Protein AF-A0A9W9A6H3-F1 (afdb_monomer)

pLDDT: mean 71.19, std 20.11, range [35.25, 94.62]

Structure (mmCIF, N/CA/C/O backbone):
data_AF-A0A9W9A6H3-F1
#
_entry.id   AF-A0A9W9A6H3-F1
#
loop_
_atom_site.group_PDB
_atom_site.id
_atom_site.type_symbol
_atom_site.label_atom_id
_atom_site.label_alt_id
_atom_site.label_comp_id
_atom_site.label_asym_id
_atom_site.label_entity_id
_atom_site.label_seq_id
_atom_site.pdbx_PDB_ins_code
_atom_site.Cartn_x
_atom_site.Cartn_y
_atom_site.Cartn_z
_atom_site.occupancy
_atom_site.B_iso_or_equiv
_atom_site.auth_seq_id
_atom_site.auth_comp_id
_atom_site.auth_asym_id
_atom_site.auth_atom_id
_atom_site.pdbx_PDB_model_num
ATOM 1 N N . MET A 1 1 ? -27.432 -0.217 10.926 1.00 46.44 1 MET A N 1
ATOM 2 C CA . MET A 1 1 ? -27.694 -0.743 9.566 1.00 46.44 1 MET A CA 1
ATOM 3 C C . MET A 1 1 ? -26.470 -0.525 8.665 1.00 46.44 1 MET A C 1
ATOM 5 O O . MET A 1 1 ? -26.523 0.327 7.794 1.00 46.44 1 MET A O 1
ATOM 9 N N . ILE A 1 2 ? -25.351 -1.237 8.873 1.00 47.59 2 ILE A N 1
ATOM 10 C CA . ILE A 1 2 ? -24.131 -1.099 8.037 1.00 47.59 2 ILE A CA 1
ATOM 11 C C . ILE A 1 2 ? -23.411 -2.458 7.936 1.00 47.59 2 ILE A C 1
ATOM 13 O O . ILE A 1 2 ? -22.261 -2.596 8.326 1.00 47.59 2 ILE A O 1
ATOM 17 N N . VAL A 1 3 ? -24.105 -3.511 7.496 1.00 47.81 3 VAL A N 1
ATOM 18 C CA . VAL A 1 3 ? -23.464 -4.833 7.275 1.00 47.81 3 VAL A CA 1
ATOM 19 C C . VAL A 1 3 ? -23.746 -5.387 5.869 1.00 47.81 3 VAL A C 1
ATOM 21 O O . VAL A 1 3 ? -23.288 -6.461 5.514 1.00 47.81 3 VAL A O 1
ATOM 24 N N . ALA A 1 4 ? -24.453 -4.647 5.008 1.00 49.66 4 ALA A N 1
ATOM 25 C CA . ALA A 1 4 ? -24.961 -5.197 3.746 1.00 49.66 4 ALA A CA 1
ATOM 26 C C . ALA A 1 4 ? -24.175 -4.812 2.474 1.00 49.66 4 ALA A C 1
ATOM 28 O O . ALA A 1 4 ? -24.485 -5.325 1.405 1.00 49.66 4 ALA A O 1
ATOM 29 N N . PHE A 1 5 ? -23.164 -3.936 2.538 1.00 44.44 5 PHE A N 1
ATOM 30 C CA . PHE A 1 5 ? -22.561 -3.373 1.314 1.00 44.44 5 PHE A CA 1
ATOM 31 C C . PHE A 1 5 ? -21.370 -4.153 0.734 1.00 44.44 5 PHE A C 1
ATOM 33 O O . PHE A 1 5 ? -21.033 -3.963 -0.431 1.00 44.44 5 PHE A O 1
ATOM 40 N N . VAL A 1 6 ? -20.755 -5.067 1.490 1.00 49.28 6 VAL A N 1
ATOM 41 C CA . VAL A 1 6 ? -19.526 -5.758 1.044 1.00 49.28 6 VAL A CA 1
ATOM 42 C C . VAL A 1 6 ? -19.819 -6.958 0.124 1.00 49.28 6 VAL A C 1
ATOM 44 O O . VAL A 1 6 ? -18.955 -7.390 -0.632 1.00 49.28 6 VAL A O 1
ATOM 47 N N . ALA A 1 7 ? -21.059 -7.458 0.093 1.00 46.28 7 ALA A N 1
ATOM 48 C CA . ALA A 1 7 ? -21.421 -8.645 -0.691 1.00 46.28 7 ALA A CA 1
ATOM 49 C C . ALA A 1 7 ? -21.658 -8.387 -2.196 1.00 46.28 7 ALA A C 1
ATOM 51 O O . ALA A 1 7 ? -21.762 -9.336 -2.970 1.00 46.28 7 ALA A O 1
ATOM 52 N N . VAL A 1 8 ? -21.743 -7.128 -2.642 1.00 47.97 8 VAL A N 1
ATOM 53 C CA . VAL A 1 8 ? -22.196 -6.801 -4.011 1.00 47.97 8 VAL A CA 1
ATOM 54 C C . VAL A 1 8 ? -21.077 -6.886 -5.062 1.00 47.97 8 VAL A C 1
ATOM 56 O O . VAL A 1 8 ? -21.355 -7.079 -6.243 1.00 47.97 8 VAL A O 1
ATOM 59 N N . ILE A 1 9 ? -19.802 -6.818 -4.670 1.00 49.81 9 ILE A N 1
ATOM 60 C CA . ILE A 1 9 ? -18.702 -6.670 -5.645 1.00 49.81 9 ILE A CA 1
ATOM 61 C C . ILE A 1 9 ? -18.219 -8.020 -6.219 1.00 49.81 9 ILE A C 1
ATOM 63 O O . ILE A 1 9 ? -17.642 -8.058 -7.304 1.00 49.81 9 ILE A O 1
ATOM 67 N N . CYS A 1 10 ? -18.535 -9.156 -5.587 1.00 45.28 10 CYS A N 1
ATOM 68 C CA . CYS A 1 10 ? -18.054 -10.468 -6.050 1.00 45.28 10 CYS A CA 1
ATOM 69 C C . CYS A 1 10 ? -18.827 -11.084 -7.235 1.00 45.28 10 CYS A C 1
ATOM 71 O O . CYS A 1 10 ? -18.371 -12.082 -7.787 1.00 45.28 10 CYS A O 1
ATOM 73 N N . ILE A 1 11 ? -19.966 -10.527 -7.668 1.00 46.03 11 ILE A N 1
ATOM 74 C CA . ILE A 1 11 ? -20.854 -11.202 -8.644 1.00 46.03 11 ILE A CA 1
ATOM 75 C C . ILE A 1 11 ? -20.678 -10.712 -10.096 1.00 46.03 11 ILE A C 1
ATOM 77 O O . ILE A 1 11 ? -21.129 -11.372 -11.030 1.00 46.03 11 ILE A O 1
ATOM 81 N N . GLN A 1 12 ? -19.966 -9.612 -10.362 1.00 45.28 12 GLN A N 1
ATOM 82 C CA . GLN A 1 12 ? -20.010 -8.987 -11.695 1.00 45.28 12 GLN A CA 1
ATOM 83 C C . GLN A 1 12 ? -18.933 -9.434 -12.708 1.00 45.28 12 GLN A C 1
ATOM 85 O O . GLN A 1 12 ? -18.638 -8.698 -13.645 1.00 45.28 12 GLN A O 1
ATOM 90 N N . ARG A 1 13 ? -18.345 -10.636 -12.578 1.00 47.06 13 ARG A N 1
ATOM 91 C CA . ARG A 1 13 ? -17.269 -11.094 -13.493 1.00 47.06 13 ARG A CA 1
ATOM 92 C C . ARG A 1 13 ? -17.564 -12.353 -14.321 1.00 47.06 13 ARG A C 1
ATOM 94 O O . ARG A 1 13 ? -16.643 -12.895 -14.921 1.00 47.06 13 ARG A O 1
ATOM 101 N N . GLN A 1 14 ? -18.815 -12.819 -14.403 1.00 42.47 14 GLN A N 1
ATOM 102 C CA . GLN A 1 14 ? -19.130 -14.084 -15.098 1.00 42.47 14 GLN A CA 1
ATOM 103 C C . GLN A 1 14 ? -20.268 -14.047 -16.129 1.00 42.47 14 GLN A C 1
ATOM 105 O O . GLN A 1 14 ? -20.859 -15.076 -16.447 1.00 42.47 14 GLN A O 1
ATOM 110 N N . SER A 1 15 ? -20.603 -12.904 -16.725 1.00 48.81 15 SER A N 1
ATOM 111 C CA . SER A 1 15 ? -21.712 -12.893 -17.693 1.00 48.81 15 SER A CA 1
ATOM 112 C C . SER A 1 15 ? -21.479 -11.984 -18.887 1.00 48.81 15 SER A C 1
ATOM 114 O O . SER A 1 15 ? -22.058 -10.906 -18.971 1.00 48.81 15 SER A O 1
ATOM 116 N N . LYS A 1 16 ? -20.695 -12.469 -19.859 1.00 45.03 16 LYS A N 1
ATOM 117 C CA . LYS A 1 16 ? -21.040 -12.315 -21.284 1.00 45.03 16 LYS A CA 1
ATOM 118 C C . LYS A 1 16 ? -20.245 -13.266 -22.175 1.00 45.03 16 LYS A C 1
ATOM 120 O O . LYS A 1 16 ? -19.195 -12.967 -22.724 1.00 45.03 16 LYS A O 1
ATOM 125 N N . SER A 1 17 ? -20.825 -14.452 -22.281 1.00 43.16 17 SER A N 1
ATOM 126 C CA . SER A 1 17 ? -20.674 -15.384 -23.388 1.00 43.16 17 SER A CA 1
ATOM 127 C C . SER A 1 17 ? -21.359 -14.803 -24.639 1.00 43.16 17 SER A C 1
ATOM 129 O O . SER A 1 17 ? -22.477 -14.304 -24.506 1.00 43.16 17 SER A O 1
ATOM 131 N N . ARG A 1 18 ? -20.741 -14.912 -25.828 1.00 42.84 18 ARG A N 1
ATOM 132 C CA . ARG A 1 18 ? -21.273 -15.610 -27.030 1.00 42.84 18 ARG A CA 1
ATOM 133 C C . ARG A 1 18 ? -20.771 -15.036 -28.367 1.00 42.84 18 ARG A C 1
ATOM 135 O O . ARG A 1 18 ? -20.992 -13.873 -28.664 1.00 42.84 18 ARG A O 1
ATOM 142 N N . LYS A 1 19 ? -20.225 -15.973 -29.159 1.00 42.72 19 LYS A N 1
ATOM 143 C CA . LYS A 1 19 ? -20.393 -16.215 -30.607 1.00 42.72 19 LYS A CA 1
ATOM 144 C C . LYS A 1 19 ? -20.259 -15.038 -31.582 1.00 42.72 19 LYS A C 1
ATOM 146 O O . LYS A 1 19 ? -21.133 -14.185 -31.628 1.00 42.72 19 LYS A O 1
ATOM 151 N N . LEU A 1 20 ? -19.331 -15.188 -32.528 1.00 46.12 20 LEU A N 1
ATOM 152 C CA . LEU A 1 20 ? -19.699 -15.307 -33.943 1.00 46.12 20 LEU A CA 1
ATOM 153 C C . LEU A 1 20 ? -18.607 -16.098 -34.690 1.00 46.12 20 LEU A C 1
ATOM 155 O O . LEU A 1 20 ? -17.463 -15.661 -34.773 1.00 46.12 20 LEU A O 1
ATOM 159 N N . GLU A 1 21 ? -18.972 -17.289 -35.161 1.00 50.78 21 GLU A N 1
ATOM 160 C CA . GLU A 1 21 ? -18.379 -17.917 -36.347 1.00 50.78 21 GLU A CA 1
ATOM 161 C C . GLU A 1 21 ? -18.901 -17.150 -37.576 1.00 50.78 21 GLU A C 1
ATOM 163 O O . GLU A 1 21 ? -20.048 -16.699 -37.537 1.00 50.78 21 GLU A O 1
ATOM 168 N N . ASP A 1 22 ? -18.089 -16.955 -38.621 1.00 35.25 22 ASP A N 1
ATOM 169 C CA . ASP A 1 22 ? -18.261 -17.604 -39.940 1.00 35.25 22 ASP A CA 1
ATOM 170 C C . ASP A 1 22 ? -17.392 -16.944 -41.047 1.00 35.25 22 ASP A C 1
ATOM 172 O O . ASP A 1 22 ? -17.065 -15.760 -40.962 1.00 35.25 22 ASP A O 1
ATOM 176 N N . SER A 1 23 ? -17.110 -17.736 -42.096 1.00 44.62 23 SER A N 1
ATOM 177 C CA . SER A 1 23 ? -16.611 -17.415 -43.455 1.00 44.62 23 SER A CA 1
ATOM 178 C C . SER A 1 23 ? -15.078 -17.295 -43.631 1.00 44.62 23 SER A C 1
ATOM 180 O O . SER A 1 23 ? -14.460 -16.348 -43.154 1.00 44.62 23 SER A O 1
ATOM 182 N N . SER A 1 24 ? -14.371 -18.328 -44.142 1.00 40.91 24 SER A N 1
ATOM 183 C CA . SER A 1 24 ? -14.185 -18.754 -45.568 1.00 40.91 24 SER A CA 1
ATOM 184 C C . SER A 1 24 ? -13.613 -17.614 -46.429 1.00 40.91 24 SER A C 1
ATOM 186 O O . SER A 1 24 ? -14.179 -16.532 -46.408 1.00 40.91 24 SER A O 1
ATOM 188 N N . GLU A 1 25 ? -12.506 -17.671 -47.181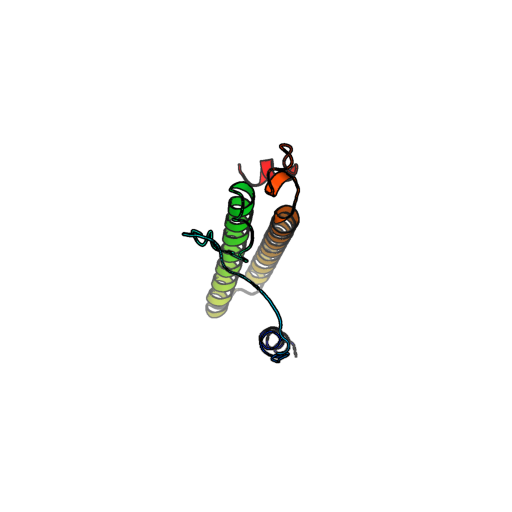 1.00 36.66 25 GLU A N 1
ATOM 189 C CA . GLU A 1 25 ? -11.841 -18.644 -48.081 1.00 36.66 25 GLU A CA 1
ATOM 190 C C . GLU A 1 25 ? -10.458 -17.975 -48.402 1.00 36.66 25 GLU A C 1
ATOM 192 O O . GLU A 1 25 ? -10.370 -16.751 -48.350 1.00 36.66 25 GLU A O 1
ATOM 197 N N . SER A 1 26 ? -9.288 -18.589 -48.602 1.00 36.66 26 SER A N 1
ATOM 198 C CA . SER A 1 26 ? -8.817 -19.293 -49.802 1.00 36.66 26 SER A CA 1
ATOM 199 C C . SER A 1 26 ? -7.271 -19.396 -49.724 1.00 36.66 26 SER A C 1
ATOM 201 O O . SER A 1 26 ? -6.603 -18.493 -49.224 1.00 36.66 26 SER A O 1
ATOM 203 N N . GLU A 1 27 ? -6.732 -20.486 -50.274 1.00 37.41 27 GLU A N 1
ATOM 204 C CA . GLU A 1 27 ? -5.421 -20.616 -50.939 1.00 37.41 27 GLU A CA 1
ATOM 205 C C . GLU A 1 27 ? -4.070 -20.508 -50.185 1.00 37.41 27 GLU A C 1
ATOM 207 O O . GLU A 1 27 ? -3.441 -19.464 -50.049 1.00 37.41 27 GLU A O 1
ATOM 212 N N . SER A 1 28 ? -3.498 -21.702 -49.986 1.00 39.50 28 SER A N 1
ATOM 213 C CA . SER A 1 28 ? -2.283 -22.184 -50.681 1.00 39.50 28 SER A CA 1
ATOM 214 C C . SER A 1 28 ? -1.060 -22.500 -49.797 1.00 39.50 28 SER A C 1
ATOM 216 O O . SER A 1 28 ? -0.729 -21.750 -48.877 1.00 39.50 28 SER A O 1
ATOM 218 N N . PRO A 1 29 ? -0.370 -23.637 -50.043 1.00 58.72 29 PRO A N 1
ATOM 219 C CA . PRO A 1 29 ? 0.557 -24.246 -49.098 1.00 58.72 29 PRO A CA 1
ATOM 220 C C . PRO A 1 29 ? 2.016 -23.942 -49.453 1.00 58.72 29 PRO A C 1
ATOM 222 O O . PRO A 1 29 ? 2.403 -24.063 -50.614 1.00 58.72 29 PRO A O 1
ATOM 225 N N . ARG A 1 30 ? 2.864 -23.643 -48.457 1.00 41.75 30 ARG A N 1
ATOM 226 C CA . ARG A 1 30 ? 4.328 -23.796 -48.570 1.00 41.75 30 ARG A CA 1
ATOM 227 C C . ARG A 1 30 ? 5.039 -23.745 -47.207 1.00 41.75 30 ARG A C 1
ATOM 229 O O . ARG A 1 30 ? 5.255 -22.677 -46.651 1.00 41.75 30 ARG A O 1
ATOM 236 N N . THR A 1 31 ? 5.534 -24.921 -46.801 1.00 40.97 31 THR A N 1
ATOM 237 C CA . THR A 1 31 ? 6.836 -25.157 -46.125 1.00 40.97 31 THR A CA 1
ATOM 238 C C . THR A 1 31 ? 7.041 -24.703 -44.656 1.00 40.97 31 THR A C 1
ATOM 240 O O . THR A 1 31 ? 6.285 -23.891 -44.138 1.00 40.97 31 THR A O 1
ATOM 243 N N . PRO A 1 32 ? 7.977 -25.350 -43.921 1.00 46.81 32 PRO A N 1
ATOM 244 C CA . PRO A 1 32 ? 7.654 -26.047 -42.673 1.00 46.81 32 PRO A CA 1
ATOM 245 C C . PRO A 1 32 ? 8.112 -25.346 -41.382 1.00 46.81 32 PRO A C 1
ATOM 247 O O . PRO A 1 32 ? 8.982 -24.483 -41.373 1.00 46.81 32 PRO A O 1
ATOM 250 N N . THR A 1 33 ? 7.550 -25.844 -40.277 1.00 44.25 33 THR A N 1
ATOM 251 C CA . THR A 1 33 ? 8.050 -25.741 -38.894 1.00 44.25 33 THR A CA 1
ATOM 252 C C . THR A 1 33 ? 8.117 -24.328 -38.321 1.00 44.25 33 THR A C 1
ATOM 254 O O . THR A 1 33 ? 9.151 -23.799 -37.926 1.00 44.25 33 THR A O 1
ATOM 257 N N . ARG A 1 34 ? 6.923 -23.755 -38.199 1.00 41.94 34 ARG A N 1
ATOM 258 C CA . ARG A 1 34 ? 6.595 -22.656 -37.299 1.00 41.94 34 ARG A CA 1
ATOM 259 C C . ARG A 1 34 ? 6.644 -23.169 -35.855 1.00 41.94 34 ARG A C 1
ATOM 261 O O . ARG A 1 34 ? 5.712 -23.829 -35.402 1.00 41.94 34 ARG A O 1
ATOM 268 N N . THR A 1 35 ? 7.713 -22.859 -35.128 1.00 47.62 35 THR A N 1
ATOM 269 C CA . THR A 1 35 ? 7.695 -22.880 -33.660 1.00 47.62 35 THR A CA 1
ATOM 270 C C . THR A 1 35 ? 6.532 -21.995 -33.201 1.00 47.62 35 THR A C 1
ATOM 272 O O . THR A 1 35 ? 6.465 -20.834 -33.622 1.00 47.62 35 THR A O 1
ATOM 275 N N . PRO A 1 36 ? 5.592 -22.480 -32.373 1.00 43.50 36 PRO A N 1
ATOM 276 C CA . PRO A 1 36 ? 4.595 -21.615 -31.780 1.00 43.50 36 PRO A CA 1
ATOM 277 C C . PRO A 1 36 ? 5.305 -20.837 -30.670 1.00 43.50 36 PRO A C 1
ATOM 279 O O . PRO A 1 36 ? 5.337 -21.268 -29.521 1.00 43.50 36 PRO A O 1
ATOM 282 N N . ALA A 1 37 ? 5.923 -19.702 -31.009 1.00 52.00 37 ALA A N 1
ATOM 283 C CA . ALA A 1 37 ? 6.172 -18.679 -30.005 1.00 52.00 37 ALA A CA 1
ATOM 284 C C . ALA A 1 37 ? 4.787 -18.265 -29.519 1.00 52.00 37 ALA A C 1
ATOM 286 O O . ALA A 1 37 ? 4.023 -17.621 -30.242 1.00 52.00 37 ALA A O 1
ATOM 287 N N . ALA A 1 38 ? 4.434 -18.811 -28.359 1.00 52.00 38 ALA A N 1
ATOM 288 C CA . ALA A 1 38 ? 3.158 -18.642 -27.720 1.00 52.00 38 ALA A CA 1
ATOM 289 C C . ALA A 1 38 ? 2.773 -17.165 -27.782 1.00 52.00 38 ALA A C 1
ATOM 291 O O . ALA A 1 38 ? 3.481 -16.296 -27.272 1.00 52.00 38 ALA A O 1
ATOM 292 N N . LEU A 1 39 ? 1.627 -16.901 -28.405 1.00 47.56 39 LEU A N 1
ATOM 293 C CA . LEU A 1 39 ? 0.800 -15.760 -28.066 1.00 47.56 39 LEU A CA 1
ATOM 294 C C . LEU A 1 39 ? 0.400 -15.947 -26.599 1.00 47.56 39 LEU A C 1
ATOM 296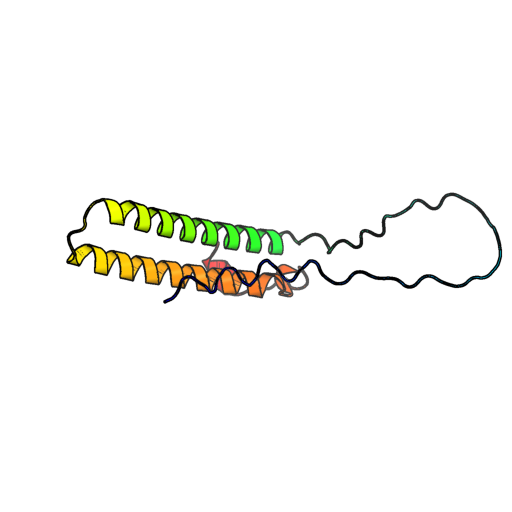 O O . LEU A 1 39 ? -0.709 -16.368 -26.287 1.00 47.56 39 LEU A O 1
ATOM 300 N N . SER A 1 40 ? 1.331 -15.679 -25.685 1.00 45.66 40 SER A N 1
ATOM 301 C CA . SER A 1 40 ? 0.995 -15.352 -24.315 1.00 45.66 40 SER A CA 1
ATOM 302 C C . SER A 1 40 ? 0.330 -13.991 -24.397 1.00 45.66 40 SER A C 1
ATOM 304 O O . SER A 1 40 ? 0.963 -12.948 -24.273 1.00 45.66 40 SER A O 1
ATOM 306 N N . THR A 1 41 ? -0.976 -14.010 -24.655 1.00 52.75 41 THR A N 1
ATOM 307 C CA . THR A 1 41 ? -1.909 -12.967 -24.240 1.00 52.75 41 THR A CA 1
ATOM 308 C C . THR A 1 41 ? -1.886 -12.950 -22.712 1.00 52.75 41 THR A C 1
ATOM 310 O O . THR A 1 41 ? -2.779 -13.440 -22.032 1.00 52.75 41 THR A O 1
ATOM 313 N N . GLY A 1 42 ? -0.769 -12.499 -22.168 1.00 47.75 42 GLY A N 1
ATOM 314 C CA . GLY A 1 42 ? -0.439 -12.499 -20.762 1.00 47.75 42 GLY A CA 1
ATOM 315 C C . GLY A 1 42 ? 0.260 -11.184 -20.531 1.00 47.75 42 GLY A C 1
ATOM 316 O O . GLY A 1 42 ? 1.200 -10.851 -21.250 1.00 47.75 42 GLY A O 1
ATOM 317 N N . LEU A 1 43 ? -0.282 -10.406 -19.603 1.00 58.09 43 LEU A N 1
ATOM 318 C CA . LEU A 1 43 ? 0.276 -9.132 -19.173 1.00 58.09 43 LEU A CA 1
ATOM 319 C C . LEU A 1 43 ? 1.808 -9.224 -19.080 1.00 58.09 43 LEU A C 1
ATOM 321 O O . LEU A 1 43 ? 2.309 -10.257 -18.621 1.00 58.09 43 LEU A O 1
ATOM 325 N N . PRO A 1 44 ? 2.545 -8.186 -19.520 1.00 64.75 44 PRO A N 1
ATOM 326 C CA . PRO A 1 44 ? 3.993 -8.182 -19.388 1.00 64.75 44 PRO A CA 1
ATOM 327 C C . PRO A 1 44 ? 4.361 -8.512 -17.934 1.00 64.75 44 PRO A C 1
ATOM 329 O O . PRO A 1 44 ? 3.675 -8.033 -17.022 1.00 64.75 44 PRO A O 1
ATOM 332 N N . PRO A 1 45 ? 5.382 -9.357 -17.707 1.00 74.06 45 PRO A N 1
ATOM 333 C CA . PRO A 1 45 ? 5.811 -9.689 -16.357 1.00 74.06 45 PRO A CA 1
ATOM 334 C C . PRO A 1 45 ? 6.108 -8.394 -15.601 1.00 74.06 45 PRO A C 1
ATOM 336 O O . PRO A 1 45 ? 6.728 -7.482 -16.154 1.00 74.06 45 PRO A O 1
ATOM 339 N N . LEU A 1 46 ? 5.618 -8.309 -14.360 1.00 80.31 46 LEU A N 1
ATOM 340 C CA . LEU A 1 46 ? 5.858 -7.152 -13.504 1.00 80.31 46 LEU A CA 1
ATOM 341 C C . LEU A 1 46 ? 7.362 -6.916 -13.401 1.00 80.31 46 LEU A C 1
ATOM 343 O O . LEU A 1 46 ? 8.149 -7.855 -13.253 1.00 80.31 46 LEU A O 1
ATOM 347 N N . THR A 1 47 ? 7.764 -5.654 -13.484 1.00 87.56 47 THR A N 1
ATOM 348 C CA . THR A 1 47 ? 9.159 -5.304 -13.232 1.00 87.56 47 THR A CA 1
ATOM 349 C C . THR A 1 47 ? 9.498 -5.585 -11.767 1.00 87.56 47 THR A C 1
ATOM 351 O O . THR A 1 47 ? 8.625 -5.587 -10.896 1.00 87.56 47 THR A O 1
ATOM 354 N N . GLN A 1 48 ? 10.789 -5.734 -11.460 1.00 88.69 48 GLN A N 1
ATOM 355 C CA . GLN A 1 48 ? 11.246 -5.868 -10.075 1.00 88.69 48 GLN A CA 1
ATOM 356 C C . GLN A 1 48 ? 10.736 -4.712 -9.194 1.00 88.69 48 GLN A C 1
ATOM 358 O O . GLN A 1 48 ? 10.293 -4.939 -8.075 1.00 88.69 48 GLN A O 1
ATOM 363 N N . ARG A 1 49 ? 10.733 -3.472 -9.708 1.00 88.38 49 ARG A N 1
ATOM 364 C CA . ARG A 1 49 ? 10.235 -2.293 -8.979 1.00 88.38 49 ARG A CA 1
ATOM 365 C C . ARG A 1 49 ? 8.730 -2.390 -8.698 1.00 88.38 49 ARG A C 1
ATOM 367 O O . ARG A 1 49 ? 8.307 -2.073 -7.594 1.00 88.38 49 ARG A O 1
ATOM 374 N N . GLN A 1 50 ? 7.933 -2.874 -9.653 1.00 90.25 50 GLN A N 1
ATOM 375 C CA . GLN A 1 50 ? 6.499 -3.104 -9.445 1.00 90.25 50 GLN A CA 1
ATOM 376 C C . GLN A 1 50 ? 6.230 -4.202 -8.417 1.00 90.25 50 GLN A C 1
ATOM 378 O O . GLN A 1 50 ? 5.367 -4.027 -7.560 1.00 90.25 50 GLN A O 1
ATOM 383 N N . GLN A 1 51 ? 6.983 -5.302 -8.479 1.00 90.19 51 GLN A N 1
ATOM 384 C CA . GLN A 1 51 ? 6.870 -6.390 -7.512 1.00 90.19 51 GLN A CA 1
ATOM 385 C C . GLN A 1 51 ? 7.172 -5.896 -6.094 1.00 90.19 51 GLN A C 1
ATOM 387 O O . GLN A 1 51 ? 6.439 -6.199 -5.162 1.00 90.19 51 GLN A O 1
ATOM 392 N N . LEU A 1 52 ? 8.208 -5.077 -5.935 1.00 89.25 52 LEU A N 1
ATOM 393 C CA . LEU A 1 52 ? 8.584 -4.519 -4.641 1.00 89.25 52 LEU A CA 1
ATOM 394 C C . LEU A 1 52 ? 7.508 -3.591 -4.050 1.00 89.25 52 LEU A C 1
ATOM 396 O O . LEU A 1 52 ? 7.239 -3.651 -2.850 1.00 89.25 52 LEU A O 1
ATOM 400 N N . LEU A 1 53 ? 6.869 -2.761 -4.883 1.00 90.31 53 LEU A N 1
ATOM 401 C CA . LEU A 1 53 ? 5.725 -1.944 -4.460 1.00 90.31 53 LEU A CA 1
ATOM 402 C C . LEU A 1 53 ? 4.541 -2.819 -4.022 1.00 90.31 53 LEU A C 1
ATOM 404 O O . LEU A 1 53 ? 3.902 -2.533 -3.010 1.00 90.31 53 LEU A O 1
ATOM 408 N N . GLU A 1 54 ? 4.262 -3.896 -4.760 1.00 91.38 54 GLU A N 1
ATOM 409 C CA . GLU A 1 54 ? 3.190 -4.842 -4.436 1.00 91.38 54 GLU A CA 1
ATOM 410 C C . GLU A 1 54 ? 3.472 -5.618 -3.142 1.00 91.38 54 GLU A C 1
ATOM 412 O O . GLU A 1 54 ? 2.571 -5.796 -2.320 1.00 91.38 54 GLU A O 1
ATOM 417 N N . GLU A 1 55 ? 4.720 -6.023 -2.917 1.00 91.75 55 GLU A N 1
ATOM 418 C CA . GLU A 1 55 ? 5.152 -6.676 -1.683 1.00 91.75 55 GLU A CA 1
ATOM 419 C C . GLU A 1 55 ? 5.004 -5.754 -0.466 1.00 91.75 55 GLU A C 1
ATOM 421 O O . GLU A 1 55 ? 4.497 -6.193 0.567 1.00 91.75 55 GLU A O 1
ATOM 426 N N . GLU A 1 56 ? 5.393 -4.479 -0.572 1.00 91.69 56 GLU A N 1
ATOM 427 C CA . GLU A 1 56 ? 5.219 -3.503 0.513 1.00 91.69 56 GLU A CA 1
ATOM 428 C C . GLU A 1 56 ? 3.739 -3.224 0.795 1.00 91.69 56 GLU A C 1
ATOM 430 O O . GLU A 1 56 ? 3.289 -3.315 1.938 1.00 91.69 56 GLU A O 1
ATOM 435 N N . ALA A 1 57 ? 2.938 -2.978 -0.246 1.00 92.31 57 ALA A N 1
ATOM 436 C CA . ALA A 1 57 ? 1.497 -2.816 -0.085 1.00 92.31 57 ALA A CA 1
ATOM 437 C C . ALA A 1 57 ? 0.871 -4.064 0.568 1.00 92.31 57 ALA A C 1
ATOM 439 O O . ALA A 1 57 ? 0.027 -3.958 1.462 1.00 92.31 57 ALA A O 1
ATOM 440 N N . GLY A 1 58 ? 1.324 -5.258 0.176 1.00 92.56 58 GLY A N 1
ATOM 441 C CA . GLY A 1 58 ? 0.929 -6.529 0.773 1.00 92.56 58 GLY A CA 1
ATOM 442 C C . GLY A 1 58 ? 1.299 -6.652 2.253 1.00 92.56 58 GLY A C 1
ATOM 443 O O . GLY A 1 58 ? 0.475 -7.123 3.043 1.00 92.56 58 GLY A O 1
ATOM 444 N N . ARG A 1 59 ? 2.496 -6.208 2.658 1.00 94.19 59 ARG A N 1
ATOM 445 C CA . ARG A 1 59 ? 2.917 -6.168 4.070 1.00 94.19 59 ARG A CA 1
ATOM 446 C C . ARG A 1 59 ? 2.022 -5.253 4.898 1.00 94.19 59 ARG A C 1
ATOM 448 O O . ARG A 1 59 ? 1.493 -5.693 5.919 1.00 94.19 59 ARG A O 1
ATOM 455 N N . LEU A 1 60 ? 1.784 -4.028 4.430 1.00 92.06 60 LEU A N 1
ATOM 456 C CA . LEU A 1 60 ? 0.936 -3.056 5.127 1.00 92.06 60 LEU A CA 1
ATOM 457 C C . LEU A 1 60 ? -0.507 -3.559 5.281 1.00 92.06 60 LEU A C 1
ATOM 459 O O . LEU A 1 60 ? -1.101 -3.432 6.352 1.00 92.06 60 LEU A O 1
ATOM 463 N N . ARG A 1 61 ? -1.071 -4.210 4.252 1.00 92.69 61 ARG A N 1
ATOM 464 C CA . ARG A 1 61 ? -2.403 -4.837 4.346 1.00 92.69 61 ARG A CA 1
ATOM 465 C C . ARG A 1 61 ? -2.446 -5.937 5.409 1.00 92.69 61 ARG A C 1
ATOM 467 O O . ARG A 1 61 ? -3.396 -5.987 6.193 1.00 92.69 61 ARG A O 1
ATOM 474 N N . HIS A 1 62 ? -1.427 -6.797 5.468 1.00 94.62 62 HIS A N 1
ATOM 475 C CA . HIS A 1 62 ? -1.330 -7.818 6.515 1.00 94.62 62 HIS A CA 1
ATOM 476 C C . HIS A 1 62 ? -1.198 -7.200 7.910 1.00 94.62 62 HIS A C 1
ATOM 478 O O . HIS A 1 62 ? -1.819 -7.692 8.852 1.00 94.62 62 HIS A O 1
ATOM 484 N N . GLN A 1 63 ? -0.442 -6.110 8.048 1.00 92.75 63 GLN A N 1
ATOM 485 C CA . GLN A 1 63 ? -0.291 -5.401 9.316 1.00 92.75 63 GLN A CA 1
ATOM 486 C C . GLN A 1 63 ? -1.619 -4.802 9.795 1.00 92.75 63 GLN A C 1
ATOM 488 O O . GLN A 1 63 ? -1.996 -5.021 10.946 1.00 92.75 63 GLN A O 1
ATOM 493 N N . ILE A 1 64 ? -2.376 -4.144 8.908 1.00 91.00 64 ILE A N 1
ATOM 494 C CA . ILE A 1 64 ? -3.736 -3.667 9.208 1.00 91.00 64 ILE A CA 1
ATOM 495 C C . ILE A 1 64 ? -4.614 -4.833 9.674 1.00 91.00 64 ILE A C 1
ATOM 497 O O . ILE A 1 64 ? -5.260 -4.740 10.715 1.00 91.00 64 ILE A O 1
ATOM 501 N N . MET A 1 65 ? -4.614 -5.950 8.942 1.00 92.56 65 MET A N 1
ATOM 502 C CA . MET A 1 65 ? -5.427 -7.117 9.291 1.00 92.56 65 MET A CA 1
ATOM 503 C C . MET A 1 65 ? -5.052 -7.694 10.665 1.00 92.56 65 MET A C 1
ATOM 505 O O . MET A 1 65 ? -5.931 -8.031 11.456 1.00 92.56 65 MET A O 1
ATOM 509 N N . SER A 1 66 ? -3.758 -7.751 10.986 1.00 91.62 66 SER A N 1
ATOM 510 C CA . SER A 1 66 ? -3.265 -8.175 12.300 1.00 91.62 66 SER A CA 1
ATOM 511 C C . SER A 1 66 ? -3.727 -7.240 13.426 1.00 91.62 66 SER A C 1
ATOM 513 O O . SER A 1 66 ? -4.189 -7.705 14.472 1.00 91.62 66 SER A O 1
ATOM 515 N N . MET A 1 67 ? -3.677 -5.922 13.204 1.00 88.75 67 MET A N 1
ATOM 516 C CA . MET A 1 67 ? -4.155 -4.925 14.169 1.00 88.75 67 MET A CA 1
ATOM 517 C C . MET A 1 67 ? -5.663 -5.041 14.407 1.00 88.75 67 MET A C 1
ATOM 519 O O . MET A 1 67 ? -6.096 -5.062 15.558 1.00 88.75 67 MET A O 1
ATOM 523 N N . VAL A 1 68 ? -6.453 -5.211 13.343 1.00 87.81 68 VAL A N 1
ATOM 524 C CA . VAL A 1 68 ? -7.901 -5.449 13.446 1.00 87.81 68 VAL A CA 1
ATOM 525 C C . VAL A 1 68 ? -8.188 -6.725 14.240 1.00 87.81 68 VAL A C 1
ATOM 527 O O . VAL A 1 68 ? -8.972 -6.693 15.186 1.00 87.81 68 VAL A O 1
ATOM 530 N N . ASN A 1 69 ? -7.511 -7.833 13.931 1.00 87.69 69 ASN A N 1
ATOM 531 C CA . ASN A 1 69 ? -7.693 -9.098 14.651 1.00 87.69 69 ASN A CA 1
ATOM 532 C C . ASN A 1 69 ? -7.317 -8.983 16.138 1.00 87.69 69 ASN A C 1
ATOM 534 O O . ASN A 1 69 ? -7.994 -9.546 17.001 1.00 87.69 69 ASN A O 1
ATOM 538 N N . SER A 1 70 ? -6.269 -8.218 16.447 1.00 85.44 70 SER A N 1
ATOM 539 C CA . SER A 1 70 ? -5.835 -7.953 17.823 1.00 85.44 70 SER A CA 1
ATOM 540 C C . SER A 1 70 ? -6.859 -7.114 18.593 1.00 85.44 70 SER A C 1
ATOM 542 O O . SER A 1 70 ? -7.135 -7.393 19.759 1.00 85.44 70 SER A O 1
ATOM 544 N N . ALA A 1 71 ? -7.465 -6.120 17.939 1.00 82.62 71 ALA A N 1
ATOM 545 C CA . ALA A 1 71 ? -8.513 -5.291 18.526 1.00 82.62 71 ALA A CA 1
ATOM 546 C C . ALA A 1 71 ? -9.792 -6.080 18.815 1.00 82.62 71 ALA A C 1
ATOM 548 O O . ALA A 1 71 ? -10.368 -5.950 19.896 1.00 82.62 71 ALA A O 1
ATOM 549 N N . LEU A 1 72 ? -10.202 -6.934 17.871 1.00 81.06 72 LEU A N 1
ATOM 550 C CA . LEU A 1 72 ? -11.345 -7.830 18.043 1.00 81.06 72 LEU A CA 1
ATOM 551 C C . LEU A 1 7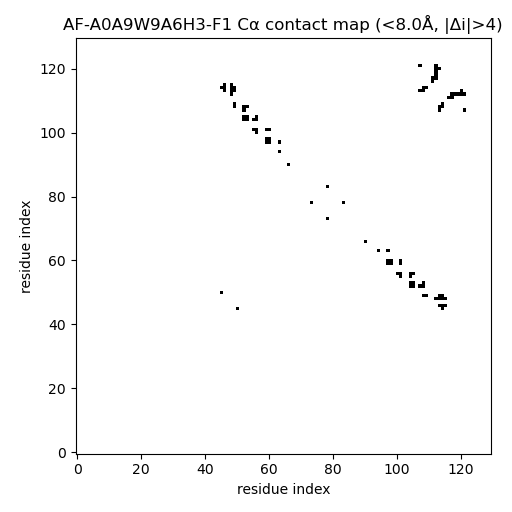2 ? -11.099 -8.799 19.208 1.00 81.06 72 LEU A C 1
ATOM 553 O O . LEU A 1 72 ? -11.944 -8.916 20.089 1.00 81.06 72 LEU A O 1
ATOM 557 N N . SER A 1 73 ? -9.904 -9.391 19.290 1.00 80.31 73 SER A N 1
ATOM 558 C CA . SER A 1 73 ? -9.539 -10.317 20.374 1.00 80.31 73 SER A CA 1
ATOM 559 C C . SER A 1 73 ? -9.461 -9.645 21.754 1.00 80.31 73 SER A C 1
ATOM 561 O O . SER A 1 73 ? -9.761 -10.274 22.766 1.00 80.31 73 SER A O 1
ATOM 563 N N . ARG A 1 74 ? -9.068 -8.363 21.830 1.00 73.25 74 ARG A N 1
ATOM 564 C CA . ARG A 1 74 ? -9.068 -7.595 23.092 1.00 73.25 74 ARG A CA 1
ATOM 565 C C . ARG A 1 74 ? -10.470 -7.214 23.561 1.00 73.25 74 ARG A C 1
ATOM 567 O O . ARG A 1 74 ? -10.667 -7.050 24.763 1.00 73.25 74 ARG A O 1
ATOM 574 N N . SER A 1 75 ? -11.429 -7.063 22.648 1.00 62.72 75 SER A N 1
ATOM 575 C CA . SER A 1 75 ? -12.800 -6.678 23.007 1.00 62.72 75 SER A CA 1
ATOM 576 C C . SER A 1 75 ? -13.526 -7.736 23.853 1.00 62.72 75 SER A C 1
ATOM 578 O O . SER A 1 75 ? -14.376 -7.374 24.664 1.00 62.72 75 SER A O 1
ATOM 580 N N . ASP A 1 76 ? -13.100 -9.002 23.770 1.00 62.66 76 ASP A N 1
ATOM 581 C CA . ASP A 1 76 ? -13.608 -10.107 24.595 1.00 62.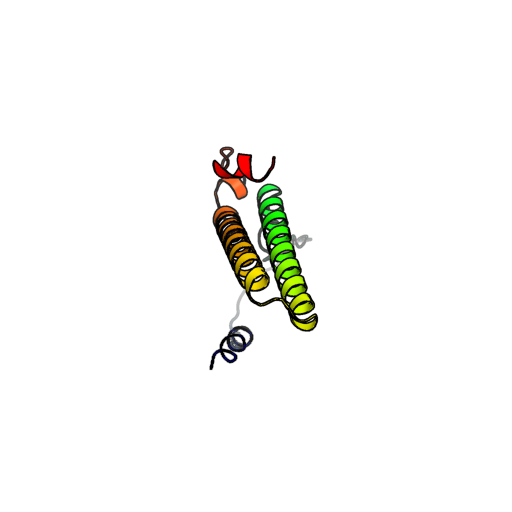66 76 ASP A CA 1
ATOM 582 C C . ASP A 1 76 ? -13.055 -10.114 26.036 1.00 62.66 76 ASP A C 1
ATOM 584 O O . ASP A 1 76 ? -13.610 -10.792 26.900 1.00 62.66 76 ASP A O 1
ATOM 588 N N . GLN A 1 77 ? -11.990 -9.355 26.342 1.00 59.94 77 GLN A N 1
ATOM 589 C CA . GLN A 1 77 ? -11.333 -9.380 27.663 1.00 59.94 77 GLN A CA 1
ATOM 590 C C . GLN A 1 77 ? -11.811 -8.303 28.655 1.00 59.94 77 GLN A C 1
ATOM 592 O O . GLN A 1 77 ? -11.259 -8.200 29.746 1.00 59.94 77 GLN A O 1
ATOM 597 N N . GLY A 1 78 ? -12.861 -7.539 28.332 1.00 54.12 78 GLY A N 1
ATOM 598 C CA . GLY A 1 78 ? -13.493 -6.600 29.269 1.00 54.12 78 GLY A CA 1
ATOM 599 C C . GLY A 1 78 ? -12.624 -5.375 29.605 1.00 54.12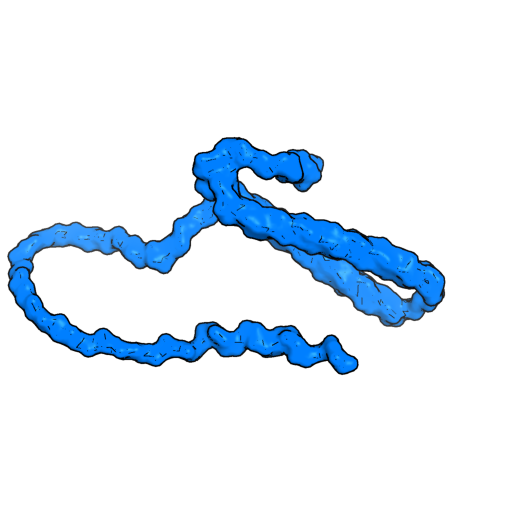 78 GLY A C 1
ATOM 600 O O . GLY A 1 78 ? -11.852 -5.399 30.561 1.00 54.12 78 GLY A O 1
ATOM 601 N N . PRO A 1 79 ? -12.745 -4.264 28.859 1.00 57.38 79 PRO A N 1
ATOM 602 C CA . PRO A 1 79 ? -11.887 -3.105 29.067 1.00 57.38 79 PRO A CA 1
ATOM 603 C C . PRO A 1 79 ? -12.389 -2.147 30.158 1.00 57.38 79 PRO A C 1
ATOM 605 O O . PRO A 1 79 ? -13.581 -1.858 30.276 1.00 57.38 79 PRO A O 1
ATOM 608 N N . THR A 1 80 ? -11.454 -1.521 30.875 1.00 59.69 80 THR A N 1
ATOM 609 C CA . THR A 1 80 ? -11.684 -0.218 31.511 1.00 59.69 80 THR A CA 1
ATOM 610 C C . THR A 1 80 ? -11.923 0.824 30.409 1.00 59.69 80 THR A C 1
ATOM 612 O O . THR A 1 80 ? -11.035 1.134 29.615 1.00 59.69 80 THR A O 1
ATOM 615 N N . ALA A 1 81 ? -13.151 1.350 30.329 1.00 59.66 81 ALA A N 1
ATOM 616 C CA . ALA A 1 81 ? -13.674 2.102 29.179 1.00 59.66 81 ALA A CA 1
ATOM 617 C C . ALA A 1 81 ? -12.821 3.302 28.707 1.00 59.66 81 ALA A C 1
ATOM 619 O O . ALA A 1 81 ? -12.872 3.658 27.532 1.00 59.66 81 ALA A O 1
ATOM 620 N N . GLN A 1 82 ? -12.023 3.914 29.588 1.00 61.06 82 GLN A N 1
ATOM 621 C CA . GLN A 1 82 ? -11.191 5.078 29.259 1.00 61.06 82 GLN A CA 1
ATOM 622 C C . GLN A 1 82 ? -9.922 4.734 28.461 1.00 61.06 82 GLN A C 1
ATOM 624 O O . GLN A 1 82 ? -9.613 5.431 27.498 1.00 61.06 82 GLN A O 1
ATOM 629 N N . ASN A 1 83 ? -9.213 3.651 28.803 1.00 64.25 83 ASN A N 1
ATOM 630 C CA . ASN A 1 83 ? -7.992 3.252 28.083 1.00 64.25 83 ASN A CA 1
ATOM 631 C C . ASN A 1 83 ? -8.304 2.660 26.703 1.00 64.25 83 ASN A C 1
ATOM 633 O O . ASN A 1 83 ? -7.528 2.805 25.765 1.00 64.25 83 ASN A O 1
ATOM 637 N N . PHE A 1 84 ? -9.476 2.046 26.546 1.00 69.56 84 PHE A N 1
ATOM 638 C CA . PHE A 1 84 ? -9.874 1.444 25.275 1.00 69.56 84 PHE A CA 1
ATOM 639 C C . PHE A 1 84 ? -10.194 2.479 24.194 1.00 69.56 84 PHE A C 1
ATOM 641 O O . PHE A 1 84 ? -10.005 2.211 23.009 1.00 69.56 84 PHE A O 1
ATOM 648 N N . GLN A 1 85 ? -10.680 3.664 24.581 1.00 71.50 85 GLN A N 1
ATOM 649 C CA . GLN A 1 85 ? -10.974 4.739 23.633 1.00 71.50 85 GLN A CA 1
ATOM 650 C C . GLN A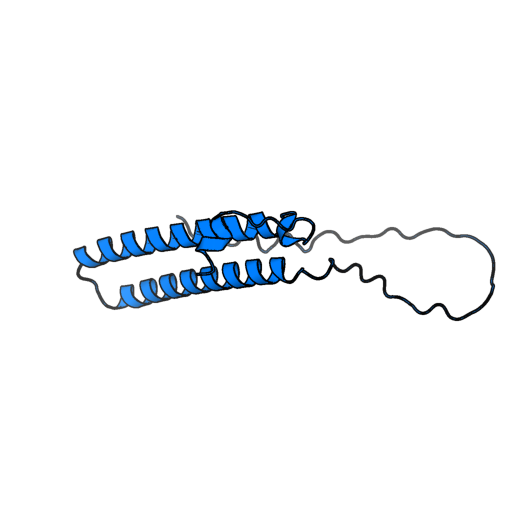 1 85 ? -9.702 5.387 23.084 1.00 71.50 85 GLN A C 1
ATOM 652 O O . GLN A 1 85 ? -9.644 5.648 21.883 1.00 71.50 85 GLN A O 1
ATOM 657 N N . SER A 1 86 ? -8.689 5.625 23.922 1.00 77.12 86 SER A N 1
ATOM 658 C CA . SER A 1 86 ? -7.412 6.198 23.479 1.00 77.12 86 SER A CA 1
ATOM 659 C C . SER A 1 86 ? -6.623 5.217 22.610 1.00 77.12 86 SER A C 1
ATOM 661 O O . SER A 1 86 ? -6.176 5.600 21.528 1.00 77.12 86 SER A O 1
ATOM 663 N N . GLU A 1 87 ? -6.538 3.944 23.014 1.00 78.12 87 GLU A N 1
ATOM 664 C CA . GLU A 1 87 ? -5.903 2.890 22.212 1.00 78.12 87 GLU A CA 1
ATOM 665 C C . GLU A 1 87 ? -6.611 2.704 20.860 1.00 78.12 87 GLU A C 1
ATOM 667 O O . GLU A 1 87 ? -5.945 2.618 19.828 1.00 78.12 87 GLU A O 1
ATOM 672 N N . ASN A 1 88 ? -7.953 2.723 20.821 1.00 79.44 88 ASN A N 1
ATOM 673 C CA . ASN A 1 88 ? -8.685 2.646 19.551 1.00 79.44 88 ASN A CA 1
ATOM 674 C C . ASN A 1 88 ? -8.430 3.846 18.645 1.00 79.44 88 ASN A C 1
ATOM 676 O O . ASN A 1 88 ? -8.264 3.661 17.443 1.00 79.44 88 ASN A O 1
ATOM 680 N N . HIS A 1 89 ? -8.406 5.067 19.188 1.00 83.88 89 HIS A N 1
ATOM 681 C CA . HIS A 1 89 ? -8.132 6.256 18.378 1.00 83.88 89 HIS A CA 1
ATOM 682 C C . HIS A 1 89 ? -6.723 6.212 17.788 1.00 83.88 89 HIS A C 1
ATOM 684 O O . HIS A 1 89 ? -6.547 6.505 16.606 1.00 83.88 89 HIS A O 1
ATOM 690 N N . GLN A 1 90 ? -5.730 5.802 18.581 1.00 86.75 90 GLN A N 1
ATOM 691 C CA . GLN A 1 90 ? -4.358 5.651 18.107 1.00 86.75 90 GLN A CA 1
ATOM 692 C C . GLN A 1 90 ? -4.255 4.567 17.028 1.00 86.75 90 GLN A C 1
ATOM 694 O O . GLN A 1 90 ? -3.654 4.791 15.978 1.00 86.75 90 GLN A O 1
ATOM 699 N N . MET A 1 91 ? -4.891 3.417 17.249 1.00 88.31 91 MET A N 1
ATOM 700 C CA . MET A 1 91 ? -4.918 2.321 16.286 1.00 88.31 91 MET A CA 1
ATOM 701 C C . MET A 1 91 ? -5.624 2.720 14.983 1.00 88.31 91 MET A C 1
ATOM 703 O O . MET A 1 91 ? -5.128 2.416 13.901 1.00 88.31 91 MET A O 1
ATOM 707 N N . ALA A 1 92 ? -6.756 3.423 15.064 1.00 87.75 92 ALA A N 1
ATOM 708 C CA . ALA A 1 92 ? -7.485 3.913 13.899 1.00 87.75 92 ALA A CA 1
ATOM 709 C C . ALA A 1 92 ? -6.659 4.923 13.091 1.00 87.75 92 ALA A C 1
ATOM 711 O O . ALA A 1 92 ? -6.629 4.841 11.864 1.00 87.75 92 ALA A O 1
ATOM 712 N N . ALA A 1 93 ? -5.949 5.832 13.766 1.00 91.25 93 ALA A N 1
ATOM 713 C CA 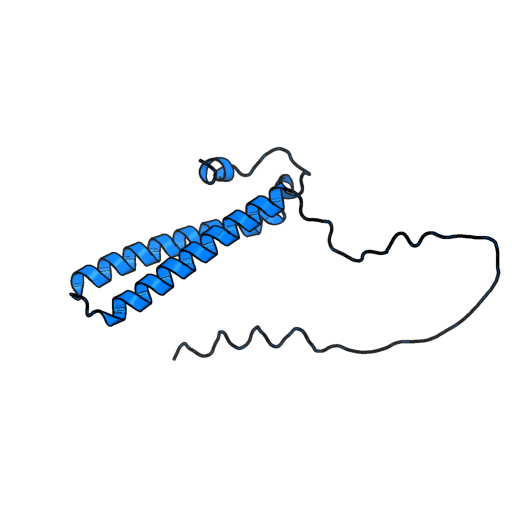. ALA A 1 93 ? -5.053 6.781 13.112 1.00 91.25 93 ALA A CA 1
ATOM 714 C C . ALA A 1 93 ? -3.897 6.073 12.385 1.00 91.25 93 ALA A C 1
ATOM 716 O O . ALA A 1 93 ? -3.570 6.428 11.253 1.00 91.25 93 ALA A O 1
ATOM 717 N N . GLU A 1 94 ? -3.314 5.043 13.001 1.00 91.88 94 GLU A N 1
ATOM 718 C CA . GLU A 1 94 ? -2.234 4.261 12.394 1.00 91.88 94 GLU A CA 1
ATOM 719 C C . GLU A 1 94 ? -2.731 3.425 11.202 1.00 91.88 94 GLU A C 1
ATOM 721 O O . GLU A 1 94 ? -2.090 3.393 10.152 1.00 91.88 94 GLU A O 1
ATOM 726 N N . MET A 1 95 ? -3.918 2.814 11.302 1.00 90.19 95 MET A N 1
ATOM 727 C CA . MET A 1 95 ? -4.542 2.111 10.175 1.00 90.19 95 MET A CA 1
ATOM 728 C C . MET A 1 95 ? -4.832 3.042 8.998 1.00 90.19 95 MET A C 1
ATOM 730 O O . MET A 1 95 ? -4.571 2.683 7.852 1.00 90.19 95 MET A O 1
ATOM 734 N N . GLU A 1 96 ? -5.332 4.246 9.270 1.00 92.88 96 GLU A N 1
ATOM 735 C CA . GLU A 1 96 ? -5.571 5.259 8.242 1.00 92.88 96 GLU A CA 1
ATOM 736 C C . GLU A 1 96 ? -4.257 5.712 7.585 1.00 92.88 96 GLU A C 1
ATOM 738 O O . GLU A 1 96 ? -4.189 5.864 6.364 1.00 92.88 96 GLU A O 1
ATOM 743 N N . ARG A 1 97 ? -3.180 5.857 8.366 1.00 93.00 97 ARG A N 1
ATOM 744 C CA . ARG A 1 97 ? -1.842 6.155 7.840 1.00 93.00 97 ARG A CA 1
ATOM 745 C C . ARG A 1 97 ? -1.343 5.057 6.902 1.00 93.00 97 ARG A C 1
ATOM 747 O O . ARG A 1 97 ? -0.929 5.366 5.786 1.00 93.00 97 ARG A O 1
ATOM 754 N N . MET A 1 98 ? -1.410 3.795 7.330 1.00 92.38 98 MET A N 1
ATOM 755 C CA . MET A 1 98 ? -1.005 2.650 6.506 1.00 92.38 98 MET A CA 1
ATOM 756 C C . MET A 1 98 ? -1.865 2.533 5.245 1.00 92.38 98 MET A C 1
ATOM 758 O O . MET A 1 98 ? -1.347 2.253 4.168 1.00 92.38 98 MET A O 1
ATOM 762 N N . ARG A 1 99 ? -3.171 2.809 5.340 1.00 92.12 99 ARG A N 1
ATOM 763 C CA . ARG A 1 99 ? -4.074 2.814 4.184 1.00 92.12 99 ARG A CA 1
ATOM 764 C C . ARG A 1 99 ? -3.652 3.841 3.134 1.00 92.12 99 ARG A C 1
ATOM 766 O O . ARG A 1 99 ? -3.601 3.503 1.956 1.00 92.12 99 ARG A O 1
ATOM 773 N N . ARG A 1 100 ? -3.312 5.065 3.548 1.00 93.19 100 ARG A N 1
ATOM 774 C CA . ARG A 1 100 ? -2.804 6.095 2.625 1.00 93.19 100 ARG A CA 1
ATOM 775 C C . ARG A 1 100 ? -1.476 5.692 1.995 1.00 93.19 100 ARG A C 1
ATOM 777 O O . ARG A 1 100 ? -1.254 5.959 0.822 1.00 93.19 100 ARG A O 1
ATOM 784 N N . GLN A 1 101 ? -0.601 5.028 2.749 1.00 91.75 101 GLN A N 1
ATOM 785 C CA . GLN A 1 101 ? 0.642 4.490 2.194 1.00 91.75 101 GLN A CA 1
ATOM 786 C C . GLN A 1 101 ? 0.378 3.425 1.127 1.00 91.75 101 GLN A C 1
ATOM 788 O O . GLN A 1 101 ? 0.982 3.489 0.062 1.00 91.75 101 GLN A O 1
ATOM 793 N N . ILE A 1 102 ? -0.555 2.502 1.371 1.00 92.19 102 ILE A N 1
ATOM 794 C CA . ILE A 1 102 ? -0.974 1.504 0.378 1.00 92.19 102 ILE A CA 1
ATOM 795 C C . ILE A 1 102 ? -1.500 2.186 -0.889 1.00 92.19 102 ILE A C 1
ATOM 797 O O . ILE A 1 102 ? -1.082 1.822 -1.981 1.00 92.19 102 ILE A O 1
ATOM 801 N N . GLU A 1 103 ? -2.368 3.191 -0.751 1.00 92.88 103 GLU A N 1
ATOM 802 C CA . GLU A 1 103 ? -2.925 3.930 -1.892 1.00 92.88 103 GLU A CA 1
ATOM 803 C C . GLU A 1 103 ? -1.827 4.580 -2.749 1.00 92.88 103 GLU A C 1
ATOM 805 O O . GLU A 1 103 ? -1.847 4.449 -3.972 1.00 92.88 103 GLU A O 1
ATOM 810 N N . MET A 1 104 ? -0.822 5.200 -2.120 1.00 91.69 104 MET A N 1
ATOM 811 C CA . MET A 1 104 ? 0.325 5.765 -2.843 1.00 91.69 104 MET A CA 1
ATOM 812 C C . MET A 1 104 ? 1.138 4.689 -3.578 1.00 91.69 104 MET A C 1
ATOM 814 O O . MET A 1 104 ? 1.467 4.861 -4.751 1.00 91.69 104 MET A O 1
ATOM 818 N N . LEU A 1 105 ? 1.429 3.561 -2.919 1.00 91.06 105 LEU A N 1
ATOM 819 C CA . LEU A 1 105 ? 2.183 2.453 -3.519 1.00 91.06 105 LEU A CA 1
ATOM 820 C C . LEU A 1 105 ? 1.433 1.824 -4.703 1.00 91.06 105 LEU A C 1
ATOM 822 O O . LEU A 1 105 ? 2.043 1.475 -5.715 1.00 91.06 105 LEU A O 1
ATOM 826 N N . GLU A 1 106 ? 0.111 1.687 -4.592 1.00 91.00 106 GLU A N 1
ATOM 827 C CA . GLU A 1 106 ? -0.749 1.177 -5.663 1.00 91.00 106 GLU A CA 1
ATOM 828 C C . GLU A 1 106 ? -0.809 2.136 -6.851 1.00 91.00 106 GLU A C 1
ATOM 830 O O . GLU A 1 106 ? -0.701 1.691 -7.995 1.00 91.00 106 GLU A O 1
ATOM 835 N N . GLN A 1 107 ? -0.931 3.439 -6.590 1.00 90.75 107 GLN A N 1
ATOM 836 C CA . GLN A 1 107 ? -0.922 4.464 -7.630 1.00 90.75 107 GLN A CA 1
ATOM 837 C C . GLN A 1 107 ? 0.402 4.456 -8.405 1.00 90.75 107 GLN A C 1
ATOM 839 O O . GLN A 1 107 ? 0.409 4.514 -9.638 1.00 90.75 107 GLN A O 1
ATOM 844 N N . ASP A 1 108 ? 1.522 4.316 -7.699 1.00 89.62 108 ASP A N 1
ATOM 845 C CA . ASP A 1 108 ? 2.841 4.332 -8.323 1.00 89.62 108 ASP A CA 1
ATOM 846 C C . ASP A 1 108 ? 3.237 3.012 -8.976 1.00 89.62 108 ASP A C 1
ATOM 848 O O . ASP A 1 108 ? 4.209 2.986 -9.735 1.00 89.62 108 ASP A O 1
ATOM 852 N N . ARG A 1 109 ? 2.460 1.937 -8.796 1.00 88.19 109 ARG A N 1
ATOM 853 C CA . ARG A 1 109 ? 2.675 0.663 -9.500 1.00 88.19 109 ARG A CA 1
ATOM 854 C C . ARG A 1 109 ? 2.661 0.838 -11.018 1.00 88.19 109 ARG A C 1
ATOM 856 O O . ARG A 1 109 ? 3.377 0.141 -11.739 1.00 88.19 109 ARG A O 1
ATOM 863 N N . ASP A 1 110 ? 1.856 1.770 -11.513 1.00 87.31 110 ASP A N 1
ATOM 864 C CA . ASP A 1 110 ? 1.733 2.070 -12.938 1.00 87.31 110 ASP A CA 1
ATOM 865 C C . ASP A 1 110 ? 2.560 3.284 -13.389 1.00 87.31 110 ASP A C 1
ATOM 867 O O . ASP A 1 110 ? 2.515 3.656 -14.566 1.00 87.31 110 ASP A O 1
ATOM 871 N N . SER A 1 111 ? 3.364 3.863 -12.491 1.00 89.94 111 SER A N 1
ATOM 872 C CA . SER A 1 111 ? 4.264 4.976 -12.802 1.00 89.94 111 SER A CA 1
ATOM 873 C C . SER A 1 111 ? 5.361 4.584 -13.802 1.00 89.94 111 SER A C 1
ATOM 875 O O . SER A 1 111 ? 5.748 3.418 -13.937 1.00 89.94 111 SER A O 1
ATOM 877 N N . SER A 1 112 ? 5.914 5.584 -14.496 1.00 89.88 112 SER A N 1
ATOM 878 C CA . SER A 1 112 ? 7.056 5.400 -15.401 1.00 89.88 112 SER A CA 1
ATOM 879 C C . SER A 1 112 ? 8.277 4.829 -14.676 1.00 89.88 112 SER A C 1
ATOM 881 O O . SER A 1 112 ? 8.962 3.968 -15.224 1.00 89.88 112 SER A O 1
ATOM 883 N N . TRP A 1 113 ? 8.518 5.241 -13.430 1.00 91.44 113 TRP A N 1
ATOM 884 C CA . TRP A 1 113 ? 9.602 4.714 -12.60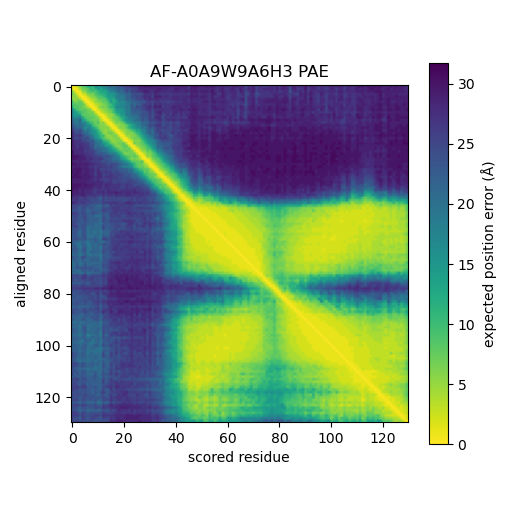6 1.00 91.44 113 TRP A CA 1
ATOM 885 C C . TRP A 1 113 ? 9.430 3.228 -12.292 1.00 91.44 113 TRP A C 1
ATOM 887 O O . TRP A 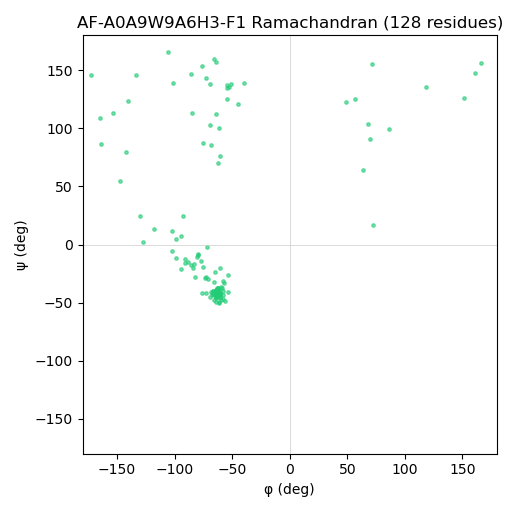1 113 ? 10.352 2.436 -12.518 1.00 91.44 113 TRP A O 1
ATOM 897 N N . ALA A 1 114 ? 8.242 2.832 -11.823 1.00 89.06 114 ALA A N 1
ATOM 898 C CA . ALA A 1 114 ? 7.956 1.439 -11.507 1.00 89.06 114 ALA A CA 1
ATOM 899 C C . ALA A 1 114 ? 8.053 0.570 -12.763 1.00 89.06 114 ALA A C 1
ATOM 901 O O . ALA A 1 114 ? 8.625 -0.513 -12.724 1.00 89.06 114 ALA A O 1
ATOM 902 N N . ARG A 1 115 ? 7.614 1.071 -13.920 1.00 88.88 115 ARG A N 1
ATOM 903 C CA . ARG A 1 115 ? 7.747 0.376 -15.211 1.00 88.88 115 ARG A CA 1
ATOM 904 C C . ARG A 1 115 ? 9.176 0.329 -15.769 1.00 88.88 115 ARG A C 1
ATOM 906 O O . ARG A 1 115 ? 9.381 -0.272 -16.817 1.00 88.88 115 ARG A O 1
ATOM 913 N N . GLY A 1 116 ? 10.156 0.942 -15.102 1.00 86.88 116 GLY A N 1
ATOM 914 C CA . GLY A 1 116 ? 11.541 0.999 -15.585 1.00 86.88 116 GLY A CA 1
ATOM 915 C C . GLY A 1 116 ? 11.741 1.933 -16.783 1.00 86.88 116 GLY A C 1
ATOM 916 O O . GLY A 1 116 ? 12.750 1.834 -17.469 1.00 86.88 116 GLY A O 1
ATOM 917 N N . LEU A 1 117 ? 10.780 2.824 -17.044 1.00 88.00 117 LEU A N 1
ATOM 918 C CA . LEU A 1 117 ? 10.847 3.853 -18.088 1.00 88.00 117 LEU A CA 1
ATOM 919 C C . LEU A 1 117 ? 11.496 5.153 -17.585 1.00 88.00 117 LEU A C 1
ATOM 921 O O . LEU A 1 117 ? 11.846 6.011 -18.387 1.00 88.00 117 LEU A O 1
ATOM 925 N N . SER A 1 118 ? 11.613 5.310 -16.264 1.00 89.19 118 SER A N 1
ATOM 926 C CA . SER A 1 118 ? 12.305 6.412 -15.590 1.00 89.19 118 SER A CA 1
ATOM 927 C C . SER A 1 118 ? 13.208 5.859 -14.490 1.00 89.19 118 SER A C 1
ATOM 929 O O . SER A 1 118 ? 12.858 4.877 -13.830 1.00 89.19 118 SER A O 1
ATOM 931 N N . ASP A 1 119 ? 14.349 6.500 -14.264 1.00 87.12 119 ASP A N 1
ATOM 932 C CA . ASP A 1 119 ? 15.253 6.180 -13.155 1.00 87.12 119 ASP A CA 1
ATOM 933 C C . ASP A 1 119 ? 14.966 6.991 -11.892 1.00 87.12 119 ASP A C 1
ATOM 935 O O . ASP A 1 119 ? 15.442 6.634 -10.817 1.00 87.12 119 ASP A O 1
ATOM 939 N N . GLU A 1 120 ? 14.146 8.037 -11.993 1.00 88.38 120 GLU A N 1
ATOM 940 C CA . GLU A 1 120 ? 13.821 8.913 -10.871 1.00 88.38 120 GLU A CA 1
ATOM 941 C C . GLU A 1 120 ? 12.669 8.334 -10.030 1.00 88.38 120 GLU A C 1
ATOM 943 O O . GLU A 1 120 ? 11.547 8.233 -10.537 1.00 88.38 120 GLU A O 1
ATOM 948 N N . PRO A 1 121 ? 12.917 7.918 -8.770 1.00 86.56 121 PRO A N 1
ATOM 949 C CA . PRO A 1 121 ? 11.880 7.381 -7.900 1.00 86.56 121 PRO A CA 1
ATOM 950 C C . PRO A 1 121 ? 10.979 8.487 -7.335 1.00 86.56 121 PRO A C 1
ATOM 952 O O . PRO A 1 121 ? 11.438 9.610 -7.113 1.00 86.56 121 PRO A O 1
ATOM 955 N N . PRO A 1 122 ? 9.723 8.164 -6.984 1.00 85.75 122 PRO A N 1
ATOM 956 C CA . PRO A 1 122 ? 8.907 9.019 -6.135 1.00 85.75 122 PRO A CA 1
ATOM 957 C C . PRO A 1 122 ? 9.636 9.372 -4.829 1.00 85.75 122 PRO A C 1
ATOM 959 O O . PRO A 1 122 ? 10.218 8.513 -4.162 1.00 85.75 122 PRO A O 1
ATOM 962 N N . SER A 1 123 ? 9.580 10.644 -4.433 1.00 86.00 123 SER A N 1
ATOM 963 C CA . SER A 1 123 ? 10.357 11.192 -3.308 1.00 86.00 123 SER A CA 1
ATOM 964 C C . SER A 1 123 ? 10.103 10.488 -1.970 1.00 86.00 123 SER A C 1
ATOM 966 O O . SER A 1 123 ? 11.004 10.371 -1.138 1.00 86.00 123 SER A O 1
ATOM 968 N N . TYR A 1 124 ? 8.889 9.979 -1.761 1.00 83.00 124 TYR A N 1
ATOM 969 C CA . TYR A 1 124 ? 8.512 9.291 -0.531 1.00 83.00 124 TYR A CA 1
ATOM 970 C C . TYR A 1 124 ? 9.092 7.869 -0.429 1.00 83.00 124 TYR A C 1
ATOM 972 O O . TYR A 1 124 ? 9.193 7.348 0.683 1.00 83.00 124 TYR A O 1
ATOM 980 N N . ILE A 1 125 ? 9.518 7.243 -1.538 1.00 82.31 125 ILE A N 1
ATOM 981 C CA . ILE A 1 125 ? 10.066 5.874 -1.526 1.00 82.31 125 ILE A CA 1
ATOM 982 C C . ILE A 1 125 ? 11.308 5.791 -0.640 1.00 82.31 125 ILE A C 1
ATOM 984 O O . ILE A 1 125 ? 11.455 4.840 0.122 1.00 82.31 125 ILE A O 1
ATOM 988 N N . ALA A 1 126 ? 12.144 6.831 -0.625 1.00 81.00 126 ALA A N 1
ATOM 989 C CA . ALA A 1 126 ? 13.315 6.894 0.249 1.00 81.00 126 ALA A CA 1
ATOM 990 C C . ALA A 1 126 ? 12.976 6.832 1.753 1.00 81.00 126 ALA A C 1
ATOM 992 O O . ALA A 1 126 ? 13.850 6.538 2.565 1.00 81.00 126 ALA A O 1
ATOM 993 N N . SER A 1 127 ? 11.732 7.137 2.132 1.00 77.94 127 SER A N 1
ATOM 994 C CA . SER A 1 127 ? 11.264 7.105 3.523 1.00 77.94 127 SER A CA 1
ATOM 995 C C . SER A 1 127 ? 10.593 5.786 3.903 1.00 77.94 127 SER A C 1
ATOM 997 O O . SER A 1 127 ? 10.510 5.486 5.087 1.00 77.94 127 SER A O 1
ATOM 999 N N . ILE A 1 128 ? 10.117 5.009 2.926 1.00 72.31 128 ILE A N 1
ATOM 1000 C CA . ILE A 1 128 ? 9.476 3.705 3.158 1.00 72.31 128 ILE A CA 1
ATOM 1001 C C . ILE A 1 128 ? 10.529 2.595 3.335 1.00 72.31 128 ILE A C 1
ATOM 1003 O O . ILE A 1 128 ? 10.285 1.622 4.033 1.00 72.31 128 ILE A O 1
ATOM 1007 N N . TRP A 1 129 ? 11.711 2.759 2.735 1.00 68.50 129 TRP A N 1
ATOM 1008 C CA . TRP A 1 129 ? 12.745 1.719 2.629 1.00 68.50 129 TRP A CA 1
ATOM 1009 C C . TRP A 1 129 ? 13.916 1.877 3.617 1.00 68.50 129 TRP A C 1
ATOM 1011 O O . TRP A 1 129 ? 14.952 1.236 3.440 1.00 68.50 129 TRP A O 1
ATOM 1021 N N . ARG A 1 130 ? 13.789 2.761 4.614 1.00 56.69 130 ARG A N 1
ATOM 1022 C CA . ARG A 1 130 ? 14.755 2.893 5.719 1.00 56.69 130 ARG A CA 1
ATOM 1023 C C . ARG A 1 130 ? 14.387 1.976 6.870 1.00 56.69 130 ARG A C 1
ATOM 1025 O O . ARG A 1 130 ? 15.339 1.453 7.485 1.00 56.69 130 ARG A O 1
#

Sequence (130 aa):
MIVAFVAVICIQRQSKSRKLEDSSESESPRTPTRTPAALSTGLPPLTQRQQLLEEEAGRLRHQIMSMVNSALSRSDQGPTAQNFQSENHQMAAEMERMRRQIEMLEQDRDSSWARGLSDEPPSYIASIWR

Foldseek 3Di:
DPDPDPPPPPPPDPDDDDDDDDDDDDDDDDDDDDDCPDPPPDPDPFDPLLVVLVVLLVVLVVVLVVLVVVLVVVVVVDDPVPVNVVVVVVNVVVNVVSVVSSVVSVVCSPPCCRVVNDVDDDPCVVVSPD

Secondary structure (DSSP, 8-state):
--SSSGGGGGGTTS-----------------------------PPPPHHHHHHHHHHHHHHHHHHHHHHHHHHHHTT---HHHHHHHHHHHHHHHHHHHHHHHHHHHHTTSTTTTTS-S---TTHHHH--

Radius of gyration: 25.03 Å; Cα contacts (8 Å, |Δi|>4): 50; chains: 1; bounding box: 43×37×82 Å

Organism: NCBI:txid40482

Mean predicted aligned error: 16.4 Å

Nearest PDB structures (foldseek):
  5izs-assembly2_D  TM=7.059E-01  e=1.291E+00  synthetic construct
  5izs-assembly1_B  TM=7.452E-01  e=2.228E+00  synthetic construct
  5izs-assembly2_E  TM=7.078E-01  e=1.858E+00  synthetic construct
  5izs-assembly1_A  TM=7.485E-01  e=3.017E+00  synthetic construct
  7ena-assembly1_g  TM=5.709E-01  e=9.542E+00  Homo sapiens

Solvent-accessible surface area (backbone atoms only — not comparable to full-atom values): 8446 Å² total; per-residue (Å²): 144,88,84,76,76,79,73,68,75,80,71,82,82,80,85,82,86,80,87,82,87,85,83,89,85,84,88,87,90,82,86,85,86,79,75,79,77,71,84,65,90,57,78,77,79,75,42,72,55,25,49,52,34,51,52,50,36,49,50,48,52,51,50,46,51,50,53,51,52,52,52,58,60,50,65,77,68,68,73,65,73,72,62,52,51,56,53,46,53,53,50,51,54,50,44,52,50,46,49,53,51,34,52,52,36,60,62,42,42,76,31,52,37,25,67,68,76,37,91,68,70,65,81,64,56,72,71,75,77,112